Protein AF-A0A2P6S2X1-F1 (afdb_monomer_lite)

Foldseek 3Di:
DPDDPDDDPVRVVVVVVVVVVVCVVCVCVCVVVDDDDDQDDDDDDDDDDDPPDDDPCPVSPDGPVRCCCPVPVVVVVVVVVVVVVVVVVVVVVVCQQCVCVVDLPSLLVDDLVRLLVSLVSNQVVQDDPPDGPDDSVVVSVVSNVVSD

Sequence (148 aa):
MFPRKQLSGSQKRKRKKREEEIIQSQRGSLDKYFVKPIFPVKRHVCRKRHFDEIPNTEREQQSAQESFRTDYFFILVDMALSQLKSRFEQMKTFESIFGFLFDASKLAHLDDDELKSYCLNLENALRKGDGSDIDAKYVTNFAGDAAK

Secondary structure (DSSP, 8-state):
-----PPPHHHHHHHHHHHHHHHHHHTTTTTTT-PPP----PPP------TT----HHHHSS-HHHHHIIIIIHHHHHHHHHHHHHHHHHHHHHHHHHHHHH-HHHHTT--HHHHHHHHHHHHHHHEETTEESS-HHHHHHHHHHHH-

pLDDT: mean 85.12, std 10.24, range [52.72, 96.94]

Structure (mmCIF, N/CA/C/O backbone):
data_AF-A0A2P6S2X1-F1
#
_entry.id   AF-A0A2P6S2X1-F1
#
loop_
_atom_site.group_PDB
_atom_site.id
_atom_site.type_symbol
_atom_site.label_atom_id
_atom_site.label_alt_id
_atom_site.label_comp_id
_atom_site.label_asym_id
_atom_site.label_entity_id
_atom_site.label_seq_id
_atom_site.pdbx_PDB_ins_code
_atom_site.Cartn_x
_atom_site.Cartn_y
_atom_site.Cartn_z
_atom_site.occupancy
_atom_site.B_iso_or_equiv
_atom_site.auth_seq_id
_atom_site.auth_comp_id
_atom_site.auth_asym_id
_atom_site.auth_atom_id
_atom_site.pdbx_PDB_model_num
ATOM 1 N N . MET A 1 1 ? 3.394 4.344 34.391 1.00 54.75 1 MET A N 1
ATOM 2 C CA . MET A 1 1 ? 4.551 4.404 33.462 1.00 54.75 1 MET A CA 1
ATOM 3 C C . MET A 1 1 ? 5.582 3.359 33.870 1.00 54.75 1 MET A C 1
ATOM 5 O O . MET A 1 1 ? 6.227 3.530 34.895 1.00 54.75 1 MET A O 1
ATOM 9 N N . PHE A 1 2 ? 5.740 2.275 33.107 1.00 52.72 2 PHE A N 1
ATOM 10 C CA . PHE A 1 2 ? 6.851 1.343 33.328 1.00 52.72 2 PHE A CA 1
ATOM 11 C C . PHE A 1 2 ? 8.162 1.980 32.833 1.00 52.72 2 PHE A C 1
ATOM 13 O O . PHE A 1 2 ? 8.185 2.523 31.724 1.00 52.72 2 PHE A O 1
ATOM 20 N N . PRO A 1 3 ? 9.258 1.952 33.612 1.00 61.34 3 PRO A N 1
ATOM 21 C CA . PRO A 1 3 ? 10.512 2.555 33.186 1.00 61.34 3 PRO A CA 1
ATOM 22 C C . PRO A 1 3 ? 11.070 1.786 31.984 1.00 61.34 3 PRO A C 1
ATOM 24 O O . PRO A 1 3 ? 11.27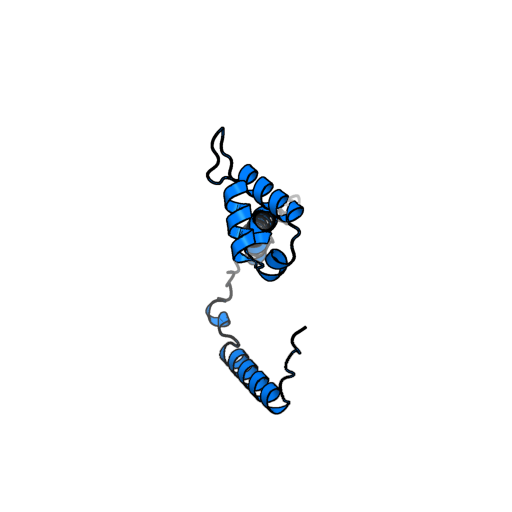9 0.572 32.048 1.00 61.34 3 PRO A O 1
ATOM 27 N N . ARG A 1 4 ? 11.341 2.490 30.874 1.00 66.06 4 ARG A N 1
ATOM 28 C CA . ARG A 1 4 ? 12.079 1.906 29.745 1.00 66.06 4 ARG A CA 1
ATOM 29 C C . ARG A 1 4 ? 13.448 1.468 30.264 1.00 66.06 4 ARG A C 1
ATOM 31 O O . ARG A 1 4 ? 14.278 2.310 30.605 1.00 66.06 4 ARG A O 1
ATOM 38 N N . LYS A 1 5 ? 13.689 0.155 30.328 1.00 72.31 5 LYS A N 1
ATOM 39 C CA . LYS A 1 5 ? 15.000 -0.388 30.703 1.00 72.31 5 LYS A CA 1
ATOM 40 C C . LYS A 1 5 ? 16.031 0.065 29.669 1.00 72.31 5 LYS A C 1
ATOM 42 O O . LYS A 1 5 ? 16.004 -0.361 28.517 1.00 72.31 5 LYS A O 1
ATOM 47 N N . GLN A 1 6 ? 16.933 0.949 30.086 1.00 76.00 6 GLN A N 1
ATOM 48 C CA . GLN A 1 6 ? 18.062 1.379 29.271 1.00 76.00 6 GLN A CA 1
ATOM 49 C C . GLN A 1 6 ? 19.031 0.205 29.117 1.00 76.00 6 GLN A C 1
ATOM 51 O O . GLN A 1 6 ? 19.536 -0.330 30.102 1.00 76.00 6 GLN A O 1
ATOM 56 N N . LEU A 1 7 ? 19.276 -0.210 27.873 1.00 76.81 7 LEU A N 1
ATOM 57 C CA . LEU A 1 7 ? 20.254 -1.254 27.574 1.00 76.81 7 LEU A CA 1
ATOM 58 C C . LEU A 1 7 ? 21.643 -0.809 28.034 1.00 76.81 7 LEU A C 1
ATOM 60 O O . LEU A 1 7 ? 22.067 0.317 27.747 1.00 76.81 7 LEU A O 1
ATOM 64 N N . SER A 1 8 ? 22.372 -1.713 28.690 1.00 85.19 8 SER A N 1
ATOM 65 C CA . SER A 1 8 ? 23.750 -1.439 29.096 1.00 85.19 8 SER A CA 1
ATOM 66 C C . SER A 1 8 ? 24.640 -1.213 27.870 1.00 85.19 8 SER A C 1
ATOM 68 O O . SER A 1 8 ? 24.365 -1.712 26.773 1.00 85.19 8 SER A O 1
ATOM 70 N N . GLY A 1 9 ? 25.751 -0.490 28.042 1.00 89.75 9 GLY A N 1
ATOM 71 C CA . GLY A 1 9 ? 26.697 -0.239 26.949 1.00 89.75 9 GLY A CA 1
ATOM 72 C C . GLY A 1 9 ? 27.196 -1.526 26.275 1.00 89.75 9 GLY A C 1
ATOM 73 O O . GLY A 1 9 ? 27.315 -1.580 25.053 1.00 89.75 9 GLY A O 1
ATOM 74 N N . SER A 1 10 ? 27.402 -2.598 27.048 1.00 89.38 10 SER A N 1
ATOM 75 C CA . SER A 1 10 ? 27.778 -3.922 26.528 1.00 89.38 10 SER A CA 1
ATOM 76 C C . SER A 1 10 ? 26.674 -4.545 25.662 1.00 89.38 10 SER A C 1
ATOM 78 O O . SER A 1 10 ? 26.942 -5.032 24.561 1.00 89.38 10 SER A O 1
ATOM 80 N N . GLN A 1 11 ? 25.415 -4.464 26.105 1.00 88.94 11 GLN A N 1
ATOM 81 C CA . GLN A 1 11 ? 24.268 -4.968 25.341 1.00 88.94 11 GLN A CA 1
ATOM 82 C C . GLN A 1 11 ? 24.086 -4.205 24.022 1.00 88.94 11 GLN A C 1
ATOM 84 O O . GLN A 1 11 ? 23.857 -4.831 22.985 1.00 88.94 11 GLN A O 1
ATOM 89 N N . LYS A 1 12 ? 24.268 -2.876 24.033 1.00 89.69 12 LYS A N 1
ATOM 90 C CA . LYS A 1 12 ? 24.236 -2.042 22.819 1.00 89.69 12 LYS A CA 1
ATOM 91 C C . LYS A 1 12 ? 25.316 -2.458 21.816 1.00 89.69 12 LYS A C 1
ATOM 93 O O . LYS A 1 12 ? 25.013 -2.640 20.641 1.00 89.69 12 LYS A O 1
ATOM 98 N N . ARG A 1 13 ? 26.551 -2.694 22.278 1.00 89.19 13 ARG A N 1
ATOM 99 C CA . ARG A 1 13 ? 27.666 -3.157 21.426 1.00 89.19 13 ARG A CA 1
ATOM 100 C C . ARG A 1 13 ? 27.395 -4.531 20.805 1.00 89.19 13 ARG A C 1
ATOM 102 O O . ARG A 1 13 ? 27.604 -4.701 19.609 1.00 89.19 13 ARG A O 1
ATOM 109 N N . LYS A 1 14 ? 26.876 -5.493 21.581 1.00 91.62 14 LYS A N 1
ATOM 110 C CA . LYS A 1 14 ? 26.506 -6.828 21.065 1.00 91.62 14 LYS A CA 1
ATOM 111 C C . LYS A 1 14 ? 25.373 -6.774 20.038 1.00 91.62 14 LYS A C 1
ATOM 113 O O . LYS A 1 14 ? 25.367 -7.560 19.096 1.00 91.62 14 LYS A O 1
ATOM 118 N N . ARG A 1 15 ? 24.399 -5.880 20.228 1.00 89.88 15 ARG A N 1
ATOM 119 C CA . ARG A 1 15 ? 23.315 -5.668 19.261 1.00 89.88 15 ARG A CA 1
ATOM 120 C C . ARG A 1 15 ? 23.849 -5.071 17.957 1.00 89.88 15 ARG A C 1
ATOM 122 O O . ARG A 1 15 ? 23.604 -5.658 16.913 1.00 89.88 15 ARG A O 1
ATOM 129 N N . LYS A 1 16 ? 24.655 -4.007 18.044 1.00 92.81 16 LYS A N 1
ATOM 130 C CA . LYS A 1 16 ? 25.284 -3.361 16.881 1.00 92.81 16 LYS A CA 1
ATOM 131 C C . LYS A 1 16 ? 26.117 -4.346 16.060 1.00 92.81 16 LYS A C 1
ATOM 133 O O . LYS A 1 16 ? 25.962 -4.403 14.851 1.00 92.81 16 LYS A O 1
ATOM 138 N N . LYS A 1 17 ? 26.925 -5.179 16.726 1.00 95.12 17 LYS A N 1
ATOM 139 C CA . LYS A 1 17 ? 27.742 -6.197 16.053 1.00 95.12 17 LYS A CA 1
ATOM 140 C C . LYS A 1 17 ? 26.894 -7.212 15.272 1.00 95.12 17 LYS A C 1
ATOM 142 O O . LYS A 1 17 ? 27.218 -7.518 14.135 1.00 95.12 17 LYS A O 1
ATOM 147 N N . ARG A 1 18 ? 25.784 -7.689 15.851 1.00 94.06 18 ARG A N 1
ATOM 148 C CA . ARG A 1 18 ? 24.853 -8.599 15.155 1.00 94.06 18 ARG A CA 1
ATOM 149 C C . ARG A 1 18 ? 24.161 -7.933 13.971 1.00 94.06 18 ARG A C 1
ATOM 151 O O . ARG A 1 18 ? 24.030 -8.550 12.924 1.00 94.06 18 ARG A O 1
ATOM 158 N N . GLU A 1 19 ? 23.720 -6.689 14.132 1.00 93.06 19 GLU A N 1
ATOM 159 C CA . GLU A 1 19 ? 23.114 -5.920 13.040 1.00 93.06 19 GLU A CA 1
ATOM 160 C C . GLU A 1 19 ? 24.117 -5.718 11.891 1.00 93.06 19 GLU A C 1
ATOM 162 O O . GLU A 1 19 ? 23.770 -5.942 10.737 1.00 93.06 19 GLU A O 1
ATOM 167 N N . GLU A 1 20 ? 25.377 -5.394 12.198 1.00 95.44 20 GLU A N 1
ATOM 168 C CA . GLU A 1 20 ? 26.457 -5.268 11.210 1.00 95.44 20 GLU A CA 1
ATOM 169 C C . GLU A 1 20 ? 26.771 -6.598 10.507 1.00 95.44 20 GLU A C 1
ATOM 171 O O . GLU A 1 20 ? 26.923 -6.614 9.288 1.00 95.44 20 GLU A O 1
ATOM 176 N N . GLU A 1 21 ? 26.813 -7.716 11.237 1.00 96.25 21 GLU A N 1
ATOM 177 C CA . GLU A 1 21 ? 26.994 -9.057 10.662 1.00 96.25 21 GLU A CA 1
ATOM 178 C C . GLU A 1 21 ? 25.846 -9.422 9.703 1.00 96.25 21 GLU A C 1
ATOM 180 O O . GLU A 1 21 ? 26.097 -9.921 8.605 1.00 96.25 21 GLU A O 1
ATOM 185 N N . ILE A 1 22 ? 24.595 -9.111 10.067 1.00 93.06 22 ILE A N 1
ATOM 186 C CA . ILE A 1 22 ? 23.422 -9.336 9.207 1.00 93.06 22 ILE A CA 1
ATOM 187 C C . ILE A 1 22 ? 23.506 -8.463 7.953 1.00 93.06 22 ILE A C 1
ATOM 189 O O . ILE A 1 22 ? 23.393 -8.986 6.844 1.00 93.06 22 ILE A O 1
ATOM 193 N N . ILE A 1 23 ? 23.758 -7.161 8.106 1.00 91.50 23 ILE A N 1
ATOM 194 C CA . ILE A 1 23 ? 23.896 -6.228 6.979 1.00 91.50 23 ILE A CA 1
ATOM 195 C C . ILE A 1 23 ? 25.013 -6.690 6.040 1.00 91.50 23 ILE A C 1
ATOM 197 O O . ILE A 1 23 ? 24.823 -6.712 4.826 1.00 91.50 23 ILE A O 1
ATOM 201 N N . GLN A 1 24 ? 26.155 -7.112 6.588 1.00 93.44 24 GLN A N 1
ATOM 202 C CA . GLN A 1 24 ? 27.284 -7.598 5.802 1.00 93.44 24 GLN A CA 1
ATOM 203 C C . GLN A 1 24 ? 26.951 -8.909 5.078 1.00 93.44 24 GLN A C 1
ATOM 205 O O . GLN A 1 24 ? 27.312 -9.053 3.913 1.00 93.44 24 GLN A O 1
ATOM 210 N N . SER A 1 25 ? 26.226 -9.832 5.721 1.00 91.81 25 SER A N 1
ATOM 211 C CA . SER A 1 25 ? 25.781 -11.086 5.092 1.00 91.81 25 SER A CA 1
ATOM 212 C C . SER A 1 25 ? 24.773 -10.868 3.957 1.00 91.81 25 SER A C 1
ATOM 214 O O . SER A 1 25 ? 24.743 -11.635 2.998 1.00 91.81 25 SER A O 1
ATOM 216 N N . GLN A 1 26 ? 23.962 -9.809 4.044 1.00 90.12 26 GLN A N 1
ATOM 217 C CA . GLN A 1 26 ? 22.943 -9.469 3.048 1.00 90.12 26 GLN A CA 1
ATOM 218 C C . GLN A 1 26 ? 23.454 -8.513 1.963 1.00 90.12 26 GLN A C 1
ATOM 220 O O . GLN A 1 26 ? 22.764 -8.285 0.963 1.00 90.12 26 GLN A O 1
ATOM 225 N N . ARG A 1 27 ? 24.655 -7.951 2.129 1.00 90.25 27 ARG A N 1
ATOM 226 C CA . ARG A 1 27 ? 25.239 -6.982 1.200 1.00 90.25 27 ARG A CA 1
ATOM 227 C C . ARG A 1 27 ? 25.428 -7.616 -0.180 1.00 90.25 27 ARG A C 1
ATOM 229 O O . ARG A 1 27 ? 26.072 -8.649 -0.307 1.00 90.25 27 ARG A O 1
ATOM 236 N N . GLY A 1 28 ? 24.851 -7.002 -1.213 1.00 85.31 28 GLY A N 1
ATOM 237 C CA . GLY A 1 28 ? 24.924 -7.504 -2.594 1.00 85.31 28 GLY A CA 1
ATOM 238 C C . GLY A 1 28 ? 24.067 -8.747 -2.876 1.00 85.31 28 GLY A C 1
ATOM 239 O O . GLY A 1 28 ? 24.079 -9.263 -3.988 1.00 85.31 28 GLY A O 1
ATOM 240 N N . SER A 1 29 ? 23.267 -9.227 -1.915 1.00 85.94 29 SER A N 1
ATOM 241 C CA . SER A 1 29 ? 22.388 -10.397 -2.111 1.00 85.94 29 SER A CA 1
ATOM 242 C C . SER A 1 29 ? 21.343 -10.208 -3.218 1.00 85.94 29 SER A C 1
ATOM 244 O O . SER A 1 29 ? 20.849 -11.191 -3.777 1.00 85.94 29 SER A O 1
ATOM 246 N N . LEU A 1 30 ? 21.027 -8.954 -3.549 1.00 80.06 30 LEU A N 1
ATOM 247 C CA . LEU A 1 30 ? 20.114 -8.599 -4.627 1.00 80.06 30 LEU A CA 1
ATOM 248 C C . LEU A 1 30 ? 20.786 -8.517 -6.003 1.00 80.06 30 LEU A C 1
ATOM 250 O O . LEU A 1 30 ? 20.081 -8.595 -7.005 1.00 80.06 30 LEU A O 1
ATOM 254 N N . ASP A 1 31 ? 22.117 -8.430 -6.079 1.00 84.31 31 ASP A N 1
ATOM 255 C CA . ASP A 1 31 ? 22.841 -8.246 -7.345 1.00 84.31 31 ASP A CA 1
ATOM 256 C C . ASP A 1 31 ? 22.579 -9.404 -8.321 1.00 84.31 31 ASP A C 1
ATOM 258 O O . ASP A 1 31 ? 22.531 -9.206 -9.531 1.00 84.31 31 ASP A O 1
ATOM 262 N N . LYS A 1 32 ? 22.298 -10.606 -7.796 1.00 81.38 32 LYS A N 1
ATOM 263 C CA . LYS A 1 32 ? 21.915 -11.786 -8.590 1.00 81.38 32 LYS A CA 1
ATOM 264 C C . LYS A 1 32 ? 20.570 -11.653 -9.317 1.00 81.38 32 LYS A C 1
ATOM 266 O O . LYS A 1 32 ? 20.328 -12.390 -10.266 1.00 81.38 32 LYS A O 1
ATOM 271 N N . TYR A 1 33 ? 19.688 -10.765 -8.860 1.00 81.88 33 TYR A N 1
ATOM 272 C CA . TYR A 1 33 ? 18.381 -10.524 -9.478 1.00 81.88 33 TYR A CA 1
ATOM 273 C C . TYR A 1 33 ? 18.403 -9.330 -10.440 1.00 81.88 33 TYR A C 1
ATOM 275 O O . TYR A 1 33 ? 17.507 -9.194 -11.270 1.00 81.88 33 TYR A O 1
ATOM 283 N N . PHE A 1 34 ? 19.431 -8.481 -10.365 1.00 76.75 34 PHE A N 1
ATOM 284 C CA . PHE A 1 34 ? 19.596 -7.332 -11.249 1.00 76.75 34 PHE A CA 1
ATOM 285 C C . PHE A 1 34 ? 20.463 -7.702 -12.455 1.00 76.75 34 PHE A C 1
ATOM 287 O O . PHE A 1 34 ? 21.662 -7.431 -12.511 1.00 76.75 34 PHE A O 1
ATOM 294 N N . VAL A 1 35 ? 19.837 -8.321 -13.458 1.00 80.56 35 VAL A N 1
ATOM 295 C CA . VAL A 1 35 ? 20.476 -8.551 -14.759 1.00 80.56 35 VAL A CA 1
ATOM 296 C C . VAL A 1 35 ? 20.648 -7.209 -15.468 1.00 80.56 35 VAL A C 1
ATOM 298 O O . VAL A 1 35 ? 19.682 -6.469 -15.655 1.00 80.56 35 VAL A O 1
ATOM 301 N N . LYS A 1 36 ? 21.880 -6.887 -15.881 1.00 79.44 36 LYS A N 1
ATOM 302 C CA . LYS A 1 36 ? 22.138 -5.681 -16.677 1.00 79.44 36 LYS A CA 1
ATOM 303 C C . LYS A 1 36 ? 21.421 -5.802 -18.026 1.00 79.44 36 LYS A C 1
ATOM 305 O O . LYS A 1 36 ? 21.698 -6.756 -18.756 1.00 79.44 36 LYS A O 1
ATOM 310 N N . PRO A 1 37 ? 20.539 -4.857 -18.386 1.00 77.31 37 PRO A N 1
ATOM 311 C CA . PRO A 1 37 ? 19.883 -4.894 -19.681 1.00 77.31 37 PRO A CA 1
ATOM 312 C C . PRO A 1 37 ? 20.908 -4.615 -20.785 1.00 77.31 37 PRO A C 1
ATOM 314 O O . PRO A 1 37 ? 21.680 -3.659 -20.707 1.00 77.31 37 PRO A O 1
ATOM 317 N N . ILE A 1 38 ? 20.918 -5.460 -21.816 1.00 83.94 38 ILE A N 1
ATOM 318 C CA . ILE A 1 38 ? 21.722 -5.258 -23.023 1.00 83.94 38 ILE A CA 1
ATOM 319 C C . ILE A 1 38 ? 20.778 -4.736 -24.100 1.00 83.94 38 ILE A C 1
ATOM 321 O O . ILE A 1 38 ? 19.900 -5.461 -24.562 1.00 83.94 38 ILE A O 1
ATOM 325 N N . PHE A 1 39 ? 20.958 -3.479 -24.502 1.00 82.19 39 PHE A N 1
ATOM 326 C CA . PHE A 1 39 ? 20.213 -2.880 -25.605 1.00 82.19 39 PHE A CA 1
ATOM 327 C C . PHE A 1 39 ? 21.039 -3.011 -26.891 1.00 82.19 39 PHE A C 1
ATOM 329 O O . PHE A 1 39 ? 22.049 -2.318 -27.030 1.00 82.19 39 PHE A O 1
ATOM 336 N N . PRO A 1 40 ? 20.674 -3.905 -27.828 1.00 76.56 40 PRO A N 1
ATOM 337 C CA . PRO A 1 40 ? 21.437 -4.078 -29.056 1.00 76.56 40 PRO A CA 1
ATOM 338 C C . PRO A 1 40 ? 21.358 -2.808 -29.911 1.00 76.56 40 PRO A C 1
ATOM 340 O O . PRO A 1 40 ? 20.275 -2.344 -30.270 1.00 76.56 40 PRO A O 1
ATOM 343 N N . VAL A 1 41 ? 22.518 -2.254 -30.260 1.00 74.44 41 VAL A N 1
ATOM 344 C CA . VAL A 1 41 ? 22.614 -1.084 -31.138 1.00 74.44 41 VAL A CA 1
ATOM 345 C C . VAL A 1 41 ? 22.397 -1.540 -32.579 1.00 74.44 41 VAL A C 1
ATOM 347 O O . VAL A 1 41 ? 23.211 -2.276 -33.138 1.00 74.44 41 VAL A O 1
ATOM 350 N N . LYS A 1 42 ? 21.293 -1.115 -33.201 1.00 69.50 42 LYS A N 1
ATOM 351 C CA . LYS A 1 42 ? 21.067 -1.339 -34.635 1.00 69.50 42 LYS A CA 1
ATOM 352 C C . LYS A 1 42 ? 21.934 -0.366 -35.437 1.00 69.50 42 LYS A C 1
ATOM 354 O O . LYS A 1 42 ? 22.010 0.815 -35.112 1.00 69.50 42 LYS A O 1
ATOM 359 N N . ARG A 1 43 ? 22.572 -0.843 -36.510 1.00 68.44 43 ARG A N 1
ATOM 360 C CA . ARG A 1 43 ? 23.285 0.035 -37.449 1.00 68.44 43 ARG A CA 1
ATOM 361 C C . ARG A 1 43 ? 22.268 0.962 -38.118 1.00 68.44 43 ARG A C 1
ATOM 363 O O . ARG A 1 43 ? 21.363 0.478 -38.794 1.00 68.44 43 ARG A O 1
ATOM 370 N N . HIS A 1 44 ? 22.430 2.274 -37.966 1.00 68.88 44 HIS A N 1
ATOM 371 C CA . HIS A 1 44 ? 21.624 3.237 -38.713 1.00 68.88 44 HIS A CA 1
ATOM 372 C C . HIS A 1 44 ? 21.983 3.149 -40.202 1.00 68.88 44 HIS A C 1
ATOM 374 O O . HIS A 1 44 ? 23.127 3.387 -40.599 1.00 68.88 44 HIS A O 1
ATOM 380 N N . VAL A 1 45 ? 21.012 2.768 -41.031 1.00 68.69 45 VAL A N 1
ATOM 381 C CA . VAL A 1 45 ? 21.165 2.747 -42.488 1.00 68.69 45 VAL A CA 1
ATOM 382 C C . VAL A 1 45 ? 20.925 4.162 -43.000 1.00 68.69 45 VAL A C 1
ATOM 384 O O . VAL A 1 45 ? 19.813 4.678 -42.921 1.00 68.69 45 VAL A O 1
ATOM 387 N N . CYS A 1 46 ? 21.971 4.804 -43.516 1.00 67.00 46 CYS A N 1
ATOM 388 C CA . CYS A 1 46 ? 21.832 6.094 -44.179 1.00 67.00 46 CYS A CA 1
ATOM 389 C C . CYS A 1 46 ? 21.437 5.866 -45.644 1.00 67.00 46 CYS A C 1
ATOM 391 O O . CYS A 1 46 ? 22.132 5.155 -46.370 1.00 67.00 46 CYS A O 1
ATOM 393 N N . ARG A 1 47 ? 20.325 6.468 -46.076 1.00 76.75 47 ARG A N 1
ATOM 394 C CA . ARG A 1 47 ? 19.915 6.534 -47.486 1.00 76.75 47 ARG A CA 1
ATOM 395 C C . ARG A 1 47 ? 20.141 7.950 -48.011 1.00 76.75 47 ARG A C 1
ATOM 397 O O . ARG A 1 47 ? 20.032 8.905 -47.243 1.00 76.75 47 ARG A O 1
ATOM 404 N N . LYS A 1 48 ? 20.407 8.096 -49.312 1.00 78.38 48 LYS A N 1
ATOM 405 C CA . LYS A 1 48 ? 20.375 9.419 -49.954 1.00 78.38 48 LYS A CA 1
ATOM 406 C C . LYS A 1 48 ? 18.957 9.992 -49.844 1.00 78.38 48 LYS A C 1
ATOM 408 O O . LYS A 1 48 ? 17.995 9.250 -50.026 1.00 78.38 48 LYS A O 1
ATOM 413 N N . ARG A 1 49 ? 18.856 11.279 -49.516 1.00 74.44 49 ARG A N 1
ATOM 414 C CA . ARG A 1 49 ? 17.600 12.029 -49.378 1.00 74.44 49 ARG A CA 1
ATOM 415 C C . ARG A 1 49 ? 17.566 13.147 -50.417 1.00 74.44 49 ARG A C 1
ATOM 417 O O . ARG A 1 49 ? 18.631 13.648 -50.789 1.00 74.44 49 ARG A O 1
ATOM 424 N N . HIS A 1 50 ? 16.381 13.519 -50.890 1.00 85.31 50 HIS A N 1
ATOM 425 C CA . HIS A 1 50 ? 16.203 14.714 -51.720 1.00 85.31 50 HIS A CA 1
ATOM 426 C C . HIS A 1 50 ? 16.368 16.002 -50.894 1.00 85.31 50 HIS A C 1
ATOM 428 O O . HIS A 1 50 ? 16.259 15.972 -49.672 1.00 85.31 50 HIS A O 1
ATOM 434 N N . PHE A 1 51 ? 16.656 17.125 -51.561 1.00 80.81 51 PHE A N 1
ATOM 435 C CA . PHE A 1 51 ? 16.982 18.406 -50.913 1.00 80.81 51 PHE A CA 1
ATOM 436 C C . PHE A 1 51 ? 15.894 18.890 -49.935 1.00 80.81 51 PHE A C 1
ATOM 438 O O . PHE A 1 51 ? 16.225 19.390 -48.866 1.00 80.81 51 PHE A O 1
ATOM 445 N N . ASP A 1 52 ? 14.621 18.641 -50.253 1.00 87.25 52 ASP A N 1
ATOM 446 C CA . ASP A 1 52 ? 13.471 19.069 -49.444 1.00 87.25 52 ASP A CA 1
ATOM 447 C C . ASP A 1 52 ? 12.942 17.982 -48.479 1.00 87.25 52 ASP A C 1
ATOM 449 O O . ASP A 1 52 ? 11.893 18.155 -47.855 1.00 87.25 52 ASP A O 1
ATOM 453 N N . GLU A 1 53 ? 13.623 16.835 -48.335 1.00 83.19 53 GLU A N 1
ATOM 454 C CA . GLU A 1 53 ? 13.194 15.788 -47.394 1.00 83.19 53 GLU A CA 1
ATOM 455 C C . GLU A 1 53 ? 13.440 16.215 -45.938 1.00 83.19 53 GLU A C 1
ATOM 457 O O . GLU A 1 53 ? 14.562 16.144 -45.429 1.00 83.19 53 GLU A O 1
ATOM 462 N N . ILE A 1 54 ? 12.364 16.574 -45.230 1.00 74.81 54 ILE A N 1
ATOM 463 C CA . ILE A 1 54 ? 12.391 16.804 -43.781 1.00 74.81 54 ILE A CA 1
ATOM 464 C C . ILE A 1 54 ? 12.606 15.456 -43.069 1.00 74.81 54 ILE A C 1
ATOM 466 O O . ILE A 1 54 ? 11.805 14.531 -43.239 1.00 74.81 54 ILE A O 1
ATOM 470 N N . PRO A 1 55 ? 13.669 15.298 -42.261 1.00 68.38 55 PRO A N 1
ATOM 471 C CA . PRO A 1 55 ? 13.868 14.090 -41.475 1.00 68.38 55 PRO A CA 1
ATOM 472 C C . PRO A 1 55 ? 12.748 13.887 -40.446 1.00 68.38 55 PRO A C 1
ATOM 474 O O . PRO A 1 55 ? 12.426 14.800 -39.692 1.00 68.38 55 PRO A O 1
ATOM 477 N N . ASN A 1 56 ? 12.230 12.661 -40.327 1.00 65.62 56 ASN A N 1
ATOM 478 C CA . ASN A 1 56 ? 11.435 12.235 -39.167 1.00 65.62 56 ASN A CA 1
ATOM 479 C C . ASN A 1 56 ? 12.381 11.943 -37.981 1.00 65.62 56 ASN A C 1
ATOM 481 O O . ASN A 1 56 ? 12.570 10.810 -37.545 1.00 65.62 56 ASN A O 1
ATOM 485 N N . THR A 1 57 ? 13.060 12.991 -37.518 1.00 60.38 57 THR A N 1
ATOM 486 C CA . THR A 1 57 ? 14.233 12.940 -36.634 1.00 60.38 57 THR A CA 1
ATOM 487 C C . THR A 1 57 ? 13.930 12.365 -35.252 1.00 60.38 57 THR A C 1
ATOM 489 O O . THR A 1 57 ? 14.773 11.704 -34.662 1.00 60.38 57 THR A O 1
ATOM 492 N N . GLU A 1 58 ? 12.727 12.592 -34.730 1.00 58.62 58 GLU A N 1
ATOM 493 C CA . GLU A 1 58 ? 12.460 12.402 -33.300 1.00 58.62 58 GLU A CA 1
ATOM 494 C C . GLU A 1 58 ? 12.242 10.938 -32.900 1.00 58.62 58 GLU A C 1
ATOM 496 O O . GLU A 1 58 ? 12.779 10.501 -31.886 1.00 58.62 58 GLU A O 1
ATOM 501 N N . ARG A 1 59 ? 11.507 10.147 -33.697 1.00 54.69 59 ARG A N 1
ATOM 502 C CA . ARG A 1 59 ? 11.281 8.714 -33.410 1.00 54.69 59 ARG A CA 1
ATOM 503 C C . ARG A 1 59 ? 12.384 7.797 -33.935 1.00 54.69 59 ARG A C 1
ATOM 505 O O . ARG A 1 59 ? 12.585 6.721 -33.387 1.00 54.69 59 ARG A O 1
ATOM 512 N N . GLU A 1 60 ? 13.108 8.206 -34.974 1.00 59.19 60 GLU A N 1
ATOM 513 C CA . GLU A 1 60 ? 14.167 7.387 -35.582 1.00 59.19 60 GLU A CA 1
ATOM 514 C C . GLU A 1 60 ? 15.525 7.508 -34.864 1.00 59.19 60 GLU A C 1
ATOM 516 O O . GLU A 1 60 ? 16.409 6.683 -35.098 1.00 59.19 60 GLU A O 1
ATOM 521 N N . GLN A 1 61 ? 15.705 8.509 -33.991 1.00 62.09 61 GLN A N 1
ATOM 522 C CA . GLN A 1 61 ? 16.960 8.752 -33.260 1.00 62.09 61 GLN A CA 1
ATOM 523 C C . GLN A 1 61 ? 16.951 8.299 -31.798 1.00 62.09 61 GLN A C 1
ATOM 525 O O . GLN A 1 61 ? 17.997 8.329 -31.146 1.00 62.09 61 GLN A O 1
ATOM 530 N N . GLN A 1 62 ? 15.806 7.878 -31.259 1.00 66.19 62 GLN A N 1
ATOM 531 C CA . GLN A 1 62 ? 15.762 7.381 -29.888 1.00 66.19 62 GLN A CA 1
ATOM 532 C C . GLN A 1 62 ? 16.502 6.045 -29.789 1.00 66.19 62 GLN A C 1
ATOM 534 O O . GLN A 1 62 ? 16.296 5.122 -30.578 1.00 66.19 62 GLN A O 1
ATOM 539 N N . SER A 1 63 ? 17.400 5.946 -28.808 1.00 80.81 63 SER A N 1
ATOM 540 C CA . SER A 1 63 ? 18.066 4.679 -28.514 1.00 80.81 63 SER A CA 1
ATOM 541 C C . SER A 1 63 ? 17.036 3.645 -28.050 1.00 80.81 63 SER A C 1
ATOM 543 O O . SER A 1 63 ? 16.047 3.993 -27.408 1.00 80.81 63 SER A O 1
ATOM 545 N N . ALA A 1 64 ? 17.294 2.357 -28.299 1.00 83.00 64 ALA A N 1
ATOM 546 C CA . ALA A 1 64 ? 16.423 1.278 -27.820 1.00 83.00 64 ALA A CA 1
ATOM 547 C C . ALA A 1 64 ? 16.214 1.314 -26.291 1.00 83.00 64 ALA A C 1
ATOM 549 O O . ALA A 1 64 ? 15.182 0.871 -25.794 1.00 83.00 64 ALA A O 1
ATOM 550 N N . GLN A 1 65 ? 17.182 1.867 -25.555 1.00 84.94 65 GLN A N 1
ATOM 551 C CA . GLN A 1 65 ? 17.074 2.106 -24.122 1.00 84.94 65 GLN A CA 1
ATOM 552 C C . GLN A 1 65 ? 16.031 3.176 -23.789 1.00 84.94 65 GLN A C 1
ATOM 554 O O . GLN A 1 65 ? 15.256 2.982 -22.856 1.00 84.94 65 GLN A O 1
ATOM 559 N N . GLU A 1 66 ? 16.002 4.285 -24.530 1.00 86.44 66 GLU A N 1
ATOM 560 C CA . GLU A 1 66 ? 15.064 5.375 -24.256 1.00 86.44 66 GLU A CA 1
ATOM 561 C C . GLU A 1 66 ? 13.633 4.971 -24.613 1.00 86.44 66 GLU A C 1
ATO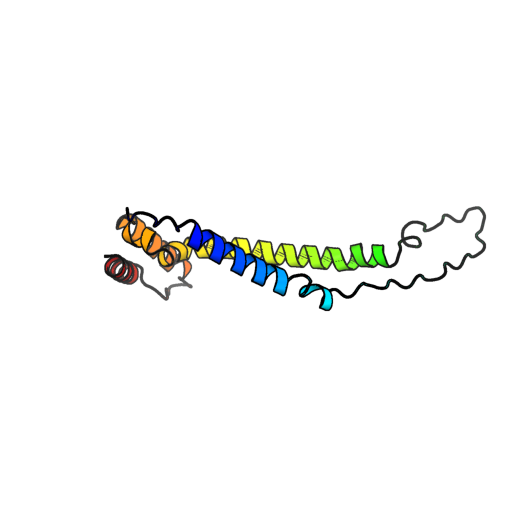M 563 O O . GLU A 1 66 ? 12.739 5.171 -23.799 1.00 86.44 66 GLU A O 1
ATOM 568 N N . SER A 1 67 ? 13.428 4.272 -25.735 1.00 86.19 67 SER A N 1
ATOM 569 C CA . SER A 1 67 ? 12.107 3.721 -26.070 1.00 86.19 67 SER A CA 1
ATOM 570 C C . SER A 1 67 ? 11.638 2.689 -25.040 1.00 86.19 67 SER A C 1
ATOM 572 O O . SER A 1 67 ? 10.498 2.724 -24.596 1.00 86.19 67 SER A O 1
ATOM 574 N N . PHE A 1 68 ? 12.517 1.795 -24.568 1.00 87.88 68 PHE A N 1
ATOM 575 C CA . PHE A 1 68 ? 12.161 0.887 -23.470 1.00 87.88 68 PHE A CA 1
ATOM 576 C C . PHE A 1 68 ? 11.779 1.650 -22.192 1.00 87.88 68 PHE A C 1
ATOM 578 O O . PHE A 1 68 ? 10.831 1.282 -21.492 1.00 87.88 68 PHE A O 1
ATOM 585 N N . ARG A 1 69 ? 12.521 2.716 -21.879 1.00 90.25 69 ARG A N 1
ATOM 586 C CA . ARG A 1 69 ? 12.297 3.532 -20.690 1.00 90.25 69 ARG A CA 1
ATOM 587 C C . ARG A 1 69 ? 10.923 4.206 -20.721 1.00 90.25 69 ARG A C 1
ATOM 589 O O . ARG A 1 69 ? 10.206 4.131 -19.724 1.00 90.25 69 ARG A O 1
ATOM 596 N N . THR A 1 70 ? 10.562 4.835 -21.837 1.00 89.75 70 THR A N 1
ATOM 597 C CA . THR A 1 70 ? 9.302 5.577 -21.976 1.00 89.75 70 THR A CA 1
ATOM 598 C C . THR A 1 70 ? 8.106 4.665 -22.195 1.00 89.75 70 THR A C 1
ATOM 600 O O . THR A 1 70 ? 7.076 4.849 -21.551 1.00 89.75 70 THR A O 1
ATOM 603 N N . ASP A 1 71 ? 8.256 3.651 -23.044 1.00 89.50 71 ASP A N 1
ATOM 604 C CA . ASP A 1 71 ? 7.118 2.882 -23.557 1.00 89.50 71 ASP A CA 1
ATOM 605 C C . ASP A 1 71 ? 6.765 1.695 -22.661 1.00 89.50 71 ASP A C 1
ATOM 607 O O . ASP A 1 71 ? 5.672 1.146 -22.760 1.00 89.50 71 ASP A O 1
ATOM 611 N N . TYR A 1 72 ? 7.682 1.279 -21.784 1.00 90.75 72 TYR A N 1
ATOM 612 C CA . TYR A 1 72 ? 7.473 0.130 -20.904 1.00 90.75 72 TYR A CA 1
ATOM 613 C C . TYR A 1 72 ? 7.786 0.463 -19.454 1.00 90.75 72 TYR A C 1
ATOM 615 O O . TYR A 1 72 ? 6.917 0.332 -18.594 1.00 90.75 72 TYR A O 1
ATOM 623 N N . PHE A 1 73 ? 9.019 0.883 -19.159 1.00 92.56 73 PHE A N 1
ATOM 624 C CA . PHE A 1 73 ? 9.465 1.013 -17.773 1.00 92.56 73 PHE A CA 1
ATOM 625 C C . PHE A 1 73 ? 8.627 2.027 -16.987 1.00 92.56 73 PHE A C 1
ATOM 627 O O . PHE A 1 73 ? 8.124 1.684 -15.918 1.00 92.56 73 PHE A O 1
ATOM 634 N N . PHE A 1 74 ? 8.423 3.239 -17.513 1.00 94.19 74 PHE A N 1
ATOM 635 C CA . PHE A 1 74 ? 7.591 4.235 -16.834 1.00 94.19 74 PHE A CA 1
ATOM 636 C C . PHE A 1 74 ? 6.136 3.791 -16.695 1.00 94.19 74 PHE A C 1
ATOM 638 O O . PHE A 1 74 ? 5.576 3.940 -15.615 1.00 94.19 74 PHE A O 1
ATOM 645 N N . ILE A 1 75 ? 5.568 3.127 -17.705 1.00 95.19 75 ILE A N 1
ATOM 646 C CA . ILE A 1 75 ? 4.206 2.577 -17.619 1.00 95.19 75 ILE A CA 1
ATOM 647 C C . ILE A 1 75 ? 4.088 1.569 -16.466 1.00 95.19 75 ILE A C 1
ATOM 649 O O . ILE A 1 75 ? 3.138 1.622 -15.682 1.00 95.19 75 ILE A O 1
ATOM 653 N N . LEU A 1 76 ? 5.061 0.664 -16.320 1.00 95.81 76 LEU A N 1
ATOM 654 C CA . LEU A 1 76 ? 5.080 -0.312 -15.226 1.00 95.81 76 LEU A CA 1
ATOM 655 C C . LEU A 1 76 ? 5.257 0.355 -13.858 1.00 95.81 76 LEU A C 1
ATOM 657 O O . LEU A 1 76 ? 4.600 -0.043 -12.894 1.00 95.81 76 LEU A O 1
ATOM 661 N N . VAL A 1 77 ? 6.122 1.367 -13.765 1.00 96.38 77 VAL A N 1
ATOM 662 C CA . VAL A 1 77 ? 6.337 2.129 -12.527 1.00 96.38 77 VAL A CA 1
ATOM 663 C C . VAL A 1 77 ? 5.072 2.885 -12.132 1.00 96.38 77 VAL A C 1
ATOM 665 O O . VAL A 1 77 ? 4.642 2.778 -10.985 1.00 96.38 77 VAL A O 1
ATOM 668 N N . ASP A 1 78 ? 4.434 3.585 -13.064 1.00 96.94 78 ASP A N 1
ATOM 669 C CA . ASP A 1 78 ? 3.199 4.328 -12.810 1.00 96.94 78 ASP A CA 1
ATOM 670 C C . ASP A 1 78 ? 2.055 3.396 -12.411 1.00 96.94 78 ASP A C 1
ATOM 672 O O . ASP A 1 78 ? 1.285 3.702 -11.493 1.00 96.94 78 ASP A O 1
ATOM 676 N N . MET A 1 79 ? 1.978 2.216 -13.032 1.00 95.81 79 MET A N 1
ATOM 677 C CA . MET A 1 79 ? 1.034 1.173 -12.645 1.00 95.81 79 MET A CA 1
ATOM 678 C C . MET A 1 79 ? 1.297 0.700 -11.214 1.00 95.81 79 MET A C 1
ATOM 680 O O . MET A 1 79 ? 0.378 0.704 -10.394 1.00 95.81 79 MET A O 1
ATOM 684 N N . ALA A 1 80 ? 2.541 0.352 -10.877 1.00 96.06 80 ALA A N 1
ATOM 685 C CA . ALA A 1 80 ? 2.909 -0.069 -9.527 1.00 96.06 80 ALA A CA 1
ATOM 686 C C . ALA A 1 80 ? 2.615 1.025 -8.487 1.00 96.06 80 ALA A C 1
ATOM 688 O O . ALA A 1 80 ? 2.028 0.744 -7.441 1.00 96.06 80 ALA A O 1
ATOM 689 N N . LEU A 1 81 ? 2.947 2.283 -8.791 1.00 96.31 81 LEU A N 1
ATOM 690 C CA . LEU A 1 81 ? 2.653 3.432 -7.935 1.00 96.31 81 LEU A CA 1
ATOM 691 C C . LEU A 1 81 ? 1.149 3.623 -7.733 1.00 96.31 81 LEU A C 1
ATOM 693 O O . LEU A 1 81 ? 0.713 3.863 -6.608 1.00 96.31 81 LEU A O 1
ATOM 697 N N . SER A 1 82 ? 0.351 3.491 -8.790 1.00 96.44 82 SER A N 1
ATOM 698 C CA . SER A 1 82 ? -1.109 3.620 -8.716 1.00 96.44 82 SER A CA 1
ATOM 699 C C . SER A 1 82 ? -1.728 2.513 -7.862 1.00 96.44 82 SER A C 1
ATOM 701 O O . SER A 1 82 ? -2.578 2.789 -7.014 1.00 96.44 82 SER A O 1
ATOM 703 N N . GLN A 1 83 ? -1.249 1.275 -8.012 1.00 95.62 83 GLN A N 1
ATOM 704 C CA . GLN A 1 83 ? -1.668 0.144 -7.180 1.00 95.62 83 GLN A CA 1
ATOM 705 C C . GLN A 1 83 ? -1.302 0.356 -5.707 1.00 95.62 83 GLN A C 1
ATOM 707 O O . GLN A 1 83 ? -2.132 0.136 -4.826 1.00 95.62 83 GLN A O 1
ATOM 712 N N . LEU A 1 84 ? -0.084 0.827 -5.425 1.00 96.12 84 LEU A N 1
ATOM 713 C CA . LEU A 1 84 ? 0.344 1.134 -4.059 1.00 96.12 84 LEU A CA 1
ATOM 714 C C . LEU A 1 84 ? -0.490 2.258 -3.445 1.00 96.12 84 LEU A C 1
ATOM 716 O O . LEU A 1 84 ? -0.966 2.102 -2.326 1.00 96.12 84 LEU A O 1
ATOM 720 N N . LYS A 1 85 ? -0.728 3.353 -4.176 1.00 96.31 85 LYS A N 1
ATOM 721 C CA . LYS A 1 85 ? -1.594 4.452 -3.720 1.00 96.31 85 LYS A CA 1
ATOM 722 C C . LYS A 1 85 ? -2.999 3.956 -3.387 1.00 96.31 85 LYS A C 1
ATOM 724 O O . LYS A 1 85 ? -3.491 4.234 -2.300 1.00 96.31 85 LYS A O 1
ATOM 729 N N . SER A 1 86 ? -3.608 3.173 -4.279 1.00 95.62 86 SER A N 1
ATOM 730 C CA . SER A 1 86 ? -4.933 2.588 -4.045 1.00 95.62 86 SER A CA 1
ATOM 731 C C . SER A 1 86 ? -4.958 1.730 -2.776 1.00 95.62 86 SER A C 1
ATOM 733 O O . SER A 1 86 ? -5.842 1.898 -1.938 1.00 95.62 86 SER A O 1
ATOM 735 N N . ARG A 1 87 ? -3.944 0.879 -2.579 1.00 96.00 87 ARG A N 1
ATOM 736 C CA . ARG A 1 87 ? -3.816 0.056 -1.369 1.00 96.00 87 ARG A CA 1
ATOM 737 C C . ARG A 1 87 ? -3.594 0.885 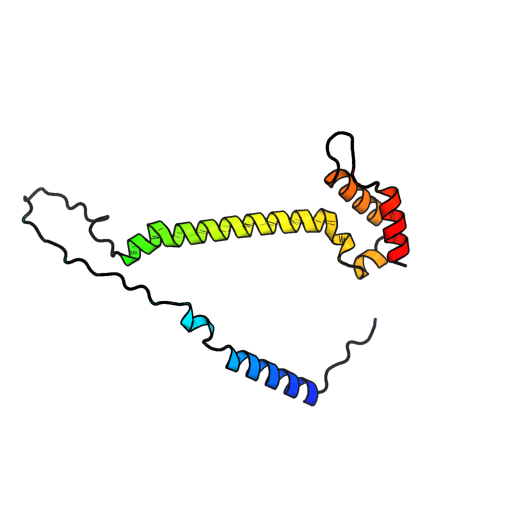-0.105 1.00 96.00 87 ARG A C 1
ATOM 739 O O . ARG A 1 87 ? -4.129 0.523 0.936 1.00 96.00 87 ARG A O 1
ATOM 746 N N . PHE A 1 88 ? -2.838 1.981 -0.169 1.00 95.94 88 PHE A N 1
ATOM 747 C CA . PHE A 1 88 ? -2.657 2.875 0.978 1.00 95.94 88 PHE A CA 1
ATOM 748 C C . PHE A 1 88 ? -3.961 3.556 1.387 1.00 95.94 88 PHE A C 1
ATOM 750 O O . PHE A 1 88 ? -4.250 3.629 2.578 1.00 95.94 88 PHE A O 1
ATOM 757 N N . GLU A 1 89 ? -4.767 4.015 0.430 1.00 95.50 89 GLU A N 1
ATOM 758 C CA . GLU A 1 89 ? -6.076 4.597 0.746 1.00 95.50 89 GLU A CA 1
ATOM 759 C C . GLU A 1 89 ? -7.030 3.547 1.330 1.00 95.50 89 GLU A C 1
ATOM 761 O O . GLU A 1 89 ? -7.649 3.789 2.365 1.00 95.50 89 GLU A O 1
ATOM 766 N N . GLN A 1 90 ? -7.061 2.337 0.758 1.00 94.94 90 GLN A N 1
ATOM 767 C CA . GLN A 1 90 ? -7.811 1.215 1.337 1.00 94.94 90 GLN A CA 1
ATOM 768 C C . GLN A 1 90 ? -7.352 0.900 2.768 1.00 94.94 90 GLN A C 1
ATOM 770 O O . GLN A 1 90 ? -8.184 0.718 3.655 1.00 94.94 90 GLN A O 1
ATOM 775 N N . MET A 1 91 ? -6.041 0.904 3.024 1.00 95.25 91 MET A N 1
ATOM 776 C CA . MET A 1 91 ? -5.485 0.669 4.359 1.00 95.25 91 MET A CA 1
ATOM 777 C C . MET A 1 91 ? -5.945 1.728 5.366 1.00 95.25 91 MET A C 1
ATOM 779 O O . MET A 1 91 ? -6.328 1.371 6.474 1.00 95.25 91 MET A O 1
ATOM 783 N N . LYS A 1 92 ? -5.974 3.011 4.987 1.00 94.44 92 LYS A N 1
ATOM 784 C CA . LYS A 1 92 ? -6.489 4.079 5.860 1.00 94.44 92 LYS A CA 1
ATOM 785 C C . LYS A 1 92 ? -7.970 3.892 6.168 1.00 94.44 92 LYS A C 1
ATOM 787 O O . LYS A 1 92 ? -8.379 4.035 7.316 1.00 94.44 92 LYS A O 1
ATOM 792 N N . THR A 1 93 ? -8.779 3.549 5.162 1.00 93.69 93 THR A N 1
ATOM 793 C CA . THR A 1 93 ? -10.208 3.277 5.392 1.00 93.69 93 THR A CA 1
ATOM 794 C C . THR A 1 93 ? -10.401 2.076 6.314 1.00 93.69 93 THR A C 1
ATOM 796 O O . THR A 1 93 ? -11.198 2.136 7.247 1.00 93.69 93 THR A O 1
ATOM 799 N N . PHE A 1 94 ? -9.598 1.027 6.133 1.00 93.56 94 PHE A N 1
ATOM 800 C CA . PHE A 1 94 ? -9.588 -0.135 7.009 1.00 93.56 94 PHE A CA 1
ATOM 801 C C . PHE A 1 94 ? -9.193 0.237 8.444 1.00 93.56 94 PHE A C 1
ATOM 803 O O . PHE A 1 94 ? -9.890 -0.140 9.382 1.00 93.56 94 PHE A O 1
ATOM 810 N N . GLU A 1 95 ? -8.137 1.030 8.629 1.00 93.06 95 GLU A N 1
ATOM 811 C CA . GLU A 1 95 ? -7.715 1.530 9.940 1.00 93.06 95 GLU A CA 1
ATOM 812 C C . GLU A 1 95 ? -8.800 2.399 10.595 1.00 93.06 95 GLU A C 1
ATOM 814 O O . GLU A 1 95 ? -9.032 2.283 11.791 1.00 93.06 95 GLU A O 1
ATOM 819 N N . SER A 1 96 ? -9.539 3.208 9.835 1.00 92.81 96 SER A N 1
ATOM 820 C CA . SER A 1 96 ? -10.631 4.013 10.404 1.00 92.81 96 SER A CA 1
ATOM 821 C C . SER A 1 96 ? -11.817 3.184 10.917 1.00 92.81 96 SER A C 1
ATOM 823 O O . SER A 1 96 ? -12.531 3.625 11.815 1.00 92.81 96 SER A O 1
ATOM 825 N N . ILE A 1 97 ? -12.018 1.981 10.367 1.00 92.88 97 ILE A N 1
ATOM 826 C CA . ILE A 1 97 ? -13.122 1.082 10.733 1.00 92.88 97 ILE A CA 1
ATOM 827 C C . ILE A 1 97 ? -12.685 0.094 11.823 1.00 92.88 97 ILE A C 1
ATOM 829 O O . ILE A 1 97 ? -13.373 -0.071 12.825 1.00 92.88 97 ILE A O 1
ATOM 833 N N . PHE A 1 98 ? -11.534 -0.557 11.643 1.00 91.38 98 PHE A N 1
ATOM 834 C CA . PHE A 1 98 ? -11.055 -1.646 12.502 1.00 91.38 98 PHE A CA 1
ATOM 835 C C . PHE A 1 98 ? -9.913 -1.234 13.439 1.00 91.38 98 PHE A C 1
ATOM 837 O O . PHE A 1 98 ? -9.528 -2.009 14.309 1.00 91.38 98 PHE A O 1
ATOM 844 N N . GLY A 1 99 ? -9.345 -0.036 13.282 1.00 91.94 99 GLY A N 1
ATOM 845 C CA . GLY A 1 99 ? -8.127 0.400 13.974 1.00 91.94 99 GLY A CA 1
ATOM 846 C C . GLY A 1 99 ? -8.210 0.328 15.494 1.00 91.94 99 GLY A C 1
ATOM 847 O O . GLY A 1 99 ? -7.225 -0.031 16.138 1.00 91.94 99 GLY A O 1
ATOM 848 N N . PHE A 1 100 ? -9.387 0.599 16.066 1.00 89.81 100 PHE A N 1
ATOM 849 C CA . PHE A 1 100 ? -9.609 0.529 17.513 1.00 89.81 100 PHE A CA 1
ATOM 850 C C . PHE A 1 100 ? -9.420 -0.890 18.083 1.00 89.81 100 PHE A C 1
ATOM 852 O O . PHE A 1 100 ? -9.026 -1.031 19.236 1.00 89.81 100 PHE A O 1
ATOM 859 N N . LEU A 1 101 ? -9.624 -1.938 17.272 1.00 89.56 101 LEU A N 1
ATOM 860 C CA . LEU A 1 101 ? -9.451 -3.338 17.681 1.00 89.56 101 LEU A CA 1
ATOM 861 C C . LEU A 1 101 ? -7.979 -3.767 17.749 1.00 89.56 101 LEU A C 1
ATOM 8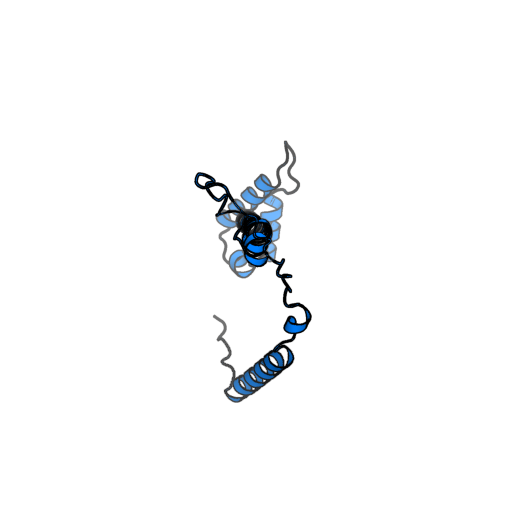63 O O . LEU A 1 101 ? -7.646 -4.714 18.457 1.00 89.56 101 LEU A O 1
ATOM 867 N N . PHE A 1 102 ? -7.091 -3.106 17.002 1.00 88.62 102 PHE A N 1
ATOM 868 C CA . PHE A 1 102 ? -5.685 -3.515 16.894 1.00 88.62 102 PHE A CA 1
ATOM 869 C C . PHE A 1 102 ? -4.785 -2.928 17.982 1.00 88.62 102 PHE A C 1
ATOM 871 O O . PHE A 1 102 ? -3.651 -3.379 18.150 1.00 88.62 102 PHE A O 1
ATOM 878 N N . ASP A 1 103 ? -5.265 -1.931 18.721 1.00 86.00 103 ASP A N 1
ATOM 879 C CA . ASP A 1 103 ? -4.490 -1.246 19.746 1.00 86.00 103 ASP A CA 1
ATOM 880 C C . ASP A 1 103 ? -5.149 -1.421 21.113 1.00 86.00 103 ASP A C 1
ATOM 882 O O . ASP A 1 103 ? -5.960 -0.606 21.548 1.00 86.00 103 ASP A O 1
ATOM 886 N N . ALA A 1 104 ? -4.762 -2.490 21.812 1.00 84.69 104 ALA A N 1
ATOM 887 C CA . ALA A 1 104 ? -5.270 -2.798 23.147 1.00 84.69 104 ALA A CA 1
ATOM 888 C C . ALA A 1 104 ? -5.030 -1.659 24.156 1.00 84.69 104 ALA A C 1
ATOM 890 O O . ALA A 1 104 ? -5.805 -1.493 25.091 1.00 84.69 104 ALA A O 1
ATOM 891 N N . SER A 1 105 ? -3.976 -0.853 23.962 1.00 85.06 105 SER A N 1
ATOM 892 C CA . SER A 1 105 ? -3.699 0.285 24.848 1.00 85.06 105 SER A CA 1
ATOM 893 C C . SER A 1 105 ? -4.690 1.419 24.611 1.00 85.06 105 SER A C 1
ATOM 895 O O . SER A 1 105 ? -5.157 2.021 25.571 1.00 85.06 105 SER A O 1
ATOM 897 N N . LYS A 1 106 ? -5.034 1.700 23.346 1.00 83.81 106 LYS A N 1
ATOM 898 C CA . LYS A 1 106 ? -6.122 2.635 23.029 1.00 83.81 106 LYS A CA 1
ATOM 899 C C . LYS A 1 106 ? -7.453 2.096 23.530 1.00 83.81 106 LYS A C 1
ATOM 901 O O . LYS A 1 106 ? -8.178 2.840 24.168 1.00 83.81 106 LYS A O 1
ATOM 906 N N . LEU A 1 107 ? -7.728 0.810 23.315 1.00 86.06 107 LEU A N 1
ATOM 907 C CA . LEU A 1 107 ? -8.985 0.185 23.720 1.00 86.06 107 LEU A CA 1
ATOM 908 C C . LEU A 1 107 ? -9.237 0.286 25.233 1.00 86.06 107 LEU A C 1
ATOM 910 O O . LEU A 1 107 ? -10.343 0.616 25.636 1.00 86.06 107 LEU A O 1
ATOM 914 N N .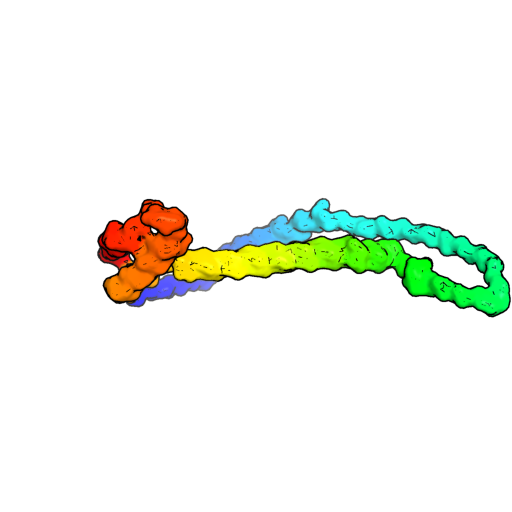 ALA A 1 108 ? -8.205 0.090 26.060 1.00 86.25 108 ALA A N 1
ATOM 915 C CA . ALA A 1 108 ? -8.288 0.214 27.521 1.00 86.25 108 ALA A CA 1
ATOM 916 C C . ALA A 1 108 ? -8.461 1.657 28.037 1.00 86.25 108 ALA A C 1
ATOM 918 O O . ALA A 1 108 ? -8.770 1.859 29.211 1.00 86.25 108 ALA A O 1
ATOM 919 N N . HIS A 1 109 ? -8.218 2.660 27.192 1.00 86.38 109 HIS A N 1
ATOM 920 C CA . HIS A 1 109 ? -8.313 4.080 27.537 1.00 86.38 109 HIS A CA 1
ATOM 921 C C . HIS A 1 109 ? -9.445 4.809 26.805 1.00 86.38 109 HIS A C 1
ATOM 923 O O . HIS A 1 109 ? -9.568 6.019 26.975 1.00 86.38 109 HIS A O 1
ATOM 929 N N . LEU A 1 110 ? -10.231 4.105 25.988 1.00 87.75 110 LEU A N 1
ATOM 930 C CA . LEU A 1 110 ? -11.393 4.671 25.312 1.00 87.75 110 LEU A CA 1
ATOM 931 C C . LEU A 1 110 ? -12.542 4.845 26.301 1.00 87.75 110 LEU A C 1
ATOM 933 O O . LEU A 1 110 ? -12.822 3.953 27.104 1.00 87.75 110 LEU A O 1
ATOM 937 N N . ASP A 1 111 ? -13.235 5.972 26.188 1.00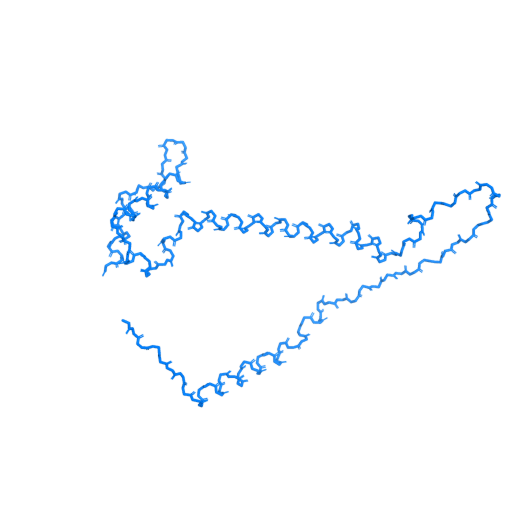 90.56 111 ASP A N 1
ATOM 938 C CA . ASP A 1 111 ? -14.479 6.190 26.916 1.00 90.56 111 ASP A CA 1
ATOM 939 C C . ASP A 1 111 ? -15.591 5.294 26.340 1.00 90.56 111 ASP A C 1
ATOM 941 O O . ASP A 1 111 ? -15.618 5.000 25.141 1.00 90.56 111 ASP A O 1
ATOM 945 N N . ASP A 1 112 ? -16.547 4.879 27.177 1.00 88.50 112 ASP A N 1
ATOM 946 C CA . ASP A 1 112 ? -17.636 3.974 26.767 1.00 88.50 112 ASP A CA 1
ATOM 947 C C . ASP A 1 112 ? -18.464 4.547 25.595 1.00 88.50 112 ASP A C 1
ATOM 949 O O . ASP A 1 112 ? -18.890 3.810 24.699 1.00 88.50 112 ASP A O 1
ATOM 953 N N . ASP A 1 113 ? -18.655 5.872 25.559 1.00 90.31 113 ASP A N 1
ATOM 954 C CA . ASP A 1 113 ? -19.350 6.572 24.472 1.00 90.31 113 ASP A CA 1
ATOM 955 C C . ASP A 1 113 ? -18.554 6.533 23.157 1.00 90.31 113 ASP A C 1
ATOM 957 O O . ASP A 1 113 ? -19.123 6.310 22.080 1.00 90.31 113 ASP A O 1
ATOM 961 N N . GLU A 1 114 ? -17.230 6.691 23.233 1.00 90.62 114 GLU A N 1
ATOM 962 C CA . GLU A 1 114 ? -16.344 6.599 22.072 1.00 90.62 114 GLU A CA 1
ATOM 963 C C . GLU A 1 114 ? -16.293 5.163 21.545 1.00 90.62 114 GLU A C 1
ATOM 965 O O . GLU A 1 114 ? -16.481 4.946 20.344 1.00 90.62 114 GLU A O 1
ATOM 970 N N . LEU A 1 115 ? -16.131 4.173 22.430 1.00 90.88 115 LEU A N 1
ATOM 971 C CA . LEU A 1 115 ? -16.149 2.752 22.076 1.00 90.88 115 LEU A CA 1
ATOM 972 C C . LEU A 1 115 ? -17.447 2.382 21.350 1.00 90.88 115 LEU A C 1
ATOM 974 O O . LEU A 1 115 ? -17.422 1.745 20.294 1.00 90.88 115 LEU A O 1
ATOM 978 N N . LYS A 1 116 ? -18.586 2.852 21.863 1.00 91.88 116 LYS A N 1
ATOM 979 C CA . LYS A 1 116 ? -19.888 2.646 21.228 1.00 91.88 116 LYS A CA 1
ATOM 980 C C . LYS A 1 116 ? -19.967 3.284 19.845 1.00 91.88 116 LYS A C 1
ATOM 982 O O . LYS A 1 116 ? -20.512 2.665 18.929 1.00 91.88 116 LYS A O 1
ATOM 987 N N . SER A 1 117 ? -19.408 4.480 19.666 1.00 93.38 117 SER A N 1
ATOM 988 C CA . SER A 1 117 ? -19.361 5.140 18.357 1.00 93.38 117 SER A CA 1
ATOM 989 C C . SER A 1 117 ? -18.541 4.341 17.331 1.00 93.38 117 SER A C 1
ATOM 991 O O . SER A 1 117 ? -18.992 4.162 16.196 1.00 93.38 117 SER A O 1
ATOM 993 N N . TYR A 1 118 ? -17.402 3.767 17.739 1.00 92.62 118 TYR A N 1
ATOM 994 C CA . TYR A 1 118 ? -16.576 2.916 16.878 1.00 92.62 118 TYR A CA 1
ATOM 995 C C . TYR A 1 118 ? -17.274 1.600 16.522 1.00 92.62 118 TYR A C 1
ATOM 997 O O . TYR A 1 118 ? -17.271 1.205 15.355 1.00 92.62 118 TYR A O 1
ATOM 1005 N N . CYS A 1 119 ? -17.936 0.949 17.483 1.00 92.06 119 CYS A N 1
ATOM 1006 C CA . CYS A 1 119 ? -18.710 -0.267 17.224 1.00 92.06 119 CYS A CA 1
ATOM 1007 C C . CYS A 1 119 ? -19.893 -0.017 16.275 1.00 92.06 119 CYS A C 1
ATOM 1009 O O . CYS A 1 119 ? -20.143 -0.835 15.393 1.00 92.06 119 CYS A O 1
ATOM 1011 N N . LEU A 1 120 ? -20.582 1.124 16.397 1.00 92.56 120 LEU A N 1
ATOM 1012 C CA . LEU A 1 120 ? -21.643 1.513 15.459 1.00 92.56 120 LEU A CA 1
ATOM 1013 C C . LEU A 1 120 ? -21.095 1.808 14.060 1.00 92.56 120 LEU A C 1
ATOM 1015 O O . LEU A 1 120 ? -21.722 1.450 13.063 1.00 92.56 120 LEU A O 1
ATOM 1019 N N . ASN A 1 121 ? -19.935 2.459 13.959 1.00 93.56 121 ASN A N 1
ATOM 1020 C CA . ASN A 1 121 ? -19.276 2.676 12.671 1.00 93.56 121 ASN A CA 1
ATOM 1021 C C . ASN A 1 121 ? -18.917 1.338 12.004 1.00 93.56 121 ASN A C 1
ATOM 1023 O O . ASN A 1 121 ? -19.187 1.141 10.821 1.00 93.56 121 ASN A O 1
ATOM 1027 N N . LEU A 1 122 ? -18.384 0.394 12.784 1.00 93.19 122 LEU A N 1
ATOM 1028 C CA . LEU A 1 122 ? -18.061 -0.956 12.329 1.00 93.19 122 LEU A CA 1
ATOM 1029 C C . LEU A 1 122 ? -19.301 -1.721 11.840 1.00 93.19 122 LEU A C 1
ATOM 1031 O O . LEU A 1 122 ? -19.270 -2.283 10.748 1.00 93.19 122 LEU A O 1
ATOM 1035 N N . GLU A 1 123 ? -20.393 -1.712 12.607 1.00 93.19 123 GLU A N 1
ATOM 1036 C CA . GLU A 1 123 ? -21.661 -2.335 12.205 1.00 93.19 123 GLU A CA 1
ATOM 1037 C C . GLU A 1 123 ? -22.170 -1.752 10.882 1.00 93.19 123 GLU A C 1
ATOM 1039 O O . GLU A 1 123 ? -22.503 -2.492 9.959 1.00 93.19 123 GLU A O 1
ATOM 1044 N N . ASN A 1 124 ? -22.174 -0.423 10.750 1.00 92.50 124 ASN A N 1
ATOM 1045 C CA . ASN A 1 124 ? -22.617 0.233 9.522 1.00 92.50 124 ASN A CA 1
ATOM 1046 C C . ASN A 1 124 ? -21.714 -0.092 8.323 1.00 92.50 124 ASN A C 1
ATOM 1048 O O . ASN A 1 124 ? -22.225 -0.271 7.219 1.00 92.50 124 ASN A O 1
ATOM 1052 N N . ALA A 1 125 ? -20.397 -0.186 8.525 1.00 92.25 125 ALA A N 1
ATOM 1053 C CA . ALA A 1 125 ? -19.445 -0.544 7.474 1.00 92.25 125 ALA A CA 1
ATOM 1054 C C . ALA A 1 125 ? -19.611 -1.994 6.984 1.00 92.25 125 ALA A C 1
ATOM 1056 O O . ALA A 1 125 ? -19.298 -2.292 5.831 1.00 92.25 125 ALA A O 1
ATOM 1057 N N . LEU A 1 126 ? -20.108 -2.882 7.849 1.00 91.12 126 LEU A N 1
ATOM 1058 C CA . LEU A 1 126 ? -20.375 -4.290 7.545 1.00 91.12 126 LEU A CA 1
ATOM 1059 C C . LEU A 1 126 ? -21.835 -4.565 7.169 1.00 91.12 126 LEU A C 1
ATOM 1061 O O . LEU A 1 126 ? -22.186 -5.700 6.844 1.00 91.12 126 LEU A O 1
ATOM 1065 N N . ARG A 1 127 ? -22.695 -3.544 7.178 1.00 93.50 127 ARG A N 1
ATOM 1066 C CA . ARG A 1 127 ? -24.093 -3.691 6.784 1.00 93.50 127 ARG A CA 1
ATOM 1067 C C . ARG A 1 127 ? -24.203 -3.855 5.272 1.00 93.50 127 ARG A C 1
ATOM 1069 O O . ARG A 1 127 ? -23.740 -3.012 4.501 1.00 93.50 127 ARG A O 1
ATOM 1076 N N . LYS A 1 128 ? -24.900 -4.902 4.833 1.00 90.88 128 LYS A N 1
ATOM 1077 C CA . LYS A 1 128 ? -25.243 -5.116 3.424 1.00 90.88 128 LYS A CA 1
ATOM 1078 C C . LYS A 1 128 ? -26.750 -5.316 3.283 1.00 90.88 128 LYS A C 1
ATOM 1080 O O . LYS A 1 128 ? -27.287 -6.364 3.624 1.00 90.88 128 LYS A O 1
ATOM 1085 N N . GLY A 1 129 ? -27.425 -4.311 2.723 1.00 86.88 129 GLY A N 1
ATOM 1086 C CA . GLY A 1 129 ? -28.889 -4.277 2.682 1.00 86.88 129 GLY A CA 1
ATOM 1087 C C . GLY A 1 129 ? -29.460 -4.101 4.089 1.00 86.88 129 GLY A C 1
ATOM 1088 O O . GLY A 1 129 ? -29.008 -3.219 4.818 1.00 86.88 129 GLY A O 1
ATOM 1089 N N . ASP A 1 130 ? -30.407 -4.962 4.461 1.00 84.81 130 ASP A N 1
ATOM 1090 C CA . ASP A 1 130 ? -31.076 -4.930 5.771 1.00 84.81 130 ASP A CA 1
ATOM 1091 C C . ASP A 1 130 ? -30.385 -5.806 6.832 1.00 84.81 130 ASP A C 1
ATOM 1093 O O . ASP A 1 130 ? -30.797 -5.821 7.990 1.00 84.81 130 ASP A O 1
ATOM 1097 N N . GLY A 1 131 ? -29.345 -6.552 6.446 1.00 84.31 131 GLY A N 1
ATOM 1098 C CA . GLY A 1 131 ? -28.581 -7.423 7.336 1.00 84.31 131 GLY A CA 1
ATOM 1099 C C . GLY A 1 131 ? -27.222 -6.833 7.706 1.00 84.31 131 GLY A C 1
ATOM 1100 O O . GLY A 1 131 ? -26.522 -6.277 6.855 1.00 84.31 131 GLY A O 1
ATOM 1101 N N . SER A 1 132 ? -26.839 -7.017 8.966 1.00 85.44 132 SER A N 1
ATOM 1102 C CA . SER A 1 132 ? -25.489 -6.768 9.471 1.00 85.44 132 SER A CA 1
ATOM 1103 C C . SER A 1 132 ? -24.919 -8.079 10.005 1.00 85.44 132 SER A C 1
ATOM 1105 O O . SER A 1 132 ? -25.607 -8.796 10.730 1.00 85.44 132 SER A O 1
ATOM 1107 N N . ASP A 1 133 ? -23.661 -8.381 9.683 1.00 86.06 133 ASP A N 1
ATOM 1108 C CA . ASP A 1 133 ? -22.979 -9.580 10.200 1.00 86.06 133 ASP A CA 1
ATOM 1109 C C . ASP A 1 133 ? -22.675 -9.478 11.706 1.00 86.06 133 ASP A C 1
ATOM 1111 O O . ASP A 1 133 ? -22.380 -10.475 12.365 1.00 86.06 133 ASP A O 1
ATOM 1115 N N . ILE A 1 134 ? -22.712 -8.260 12.250 1.00 88.75 134 ILE A N 1
ATOM 1116 C CA . ILE A 1 134 ? -22.299 -7.935 13.611 1.00 88.75 134 ILE A CA 1
ATOM 1117 C C . ILE A 1 134 ? -23.286 -6.925 14.208 1.00 88.75 134 ILE A C 1
ATOM 1119 O O . ILE A 1 134 ? -23.681 -5.987 13.524 1.00 88.75 134 ILE A O 1
ATOM 1123 N N . ASP A 1 135 ? -23.646 -7.094 15.483 1.00 88.50 135 ASP A N 1
ATOM 1124 C CA . ASP A 1 135 ? -24.424 -6.120 16.265 1.00 88.50 135 ASP A CA 1
ATOM 1125 C C . ASP A 1 135 ? -23.487 -5.352 17.207 1.00 88.50 135 ASP A C 1
ATOM 1127 O O . ASP A 1 135 ? -22.786 -5.951 18.037 1.00 88.50 135 ASP A O 1
ATOM 1131 N N . ALA A 1 136 ? -23.487 -4.019 17.091 1.00 88.75 136 ALA A N 1
ATOM 1132 C CA . ALA A 1 136 ? -22.625 -3.145 17.875 1.00 88.75 136 ALA A CA 1
ATOM 1133 C C . ALA A 1 136 ? -22.749 -3.374 19.386 1.00 88.75 136 ALA A C 1
ATOM 1135 O O . ALA A 1 136 ? -21.735 -3.299 20.074 1.00 88.75 136 ALA A O 1
ATOM 1136 N N . LYS A 1 137 ? -23.936 -3.701 19.917 1.00 88.94 137 LYS A N 1
ATOM 1137 C CA . LYS A 1 137 ? -24.130 -3.907 21.366 1.00 88.94 137 LYS A CA 1
ATOM 1138 C C . LYS A 1 137 ? -23.342 -5.096 21.902 1.00 88.94 137 LYS A C 1
ATOM 1140 O O . LYS A 1 137 ? -22.807 -5.042 23.008 1.00 88.94 137 LYS A O 1
ATOM 1145 N N . TYR A 1 138 ? -23.275 -6.181 21.135 1.00 88.25 138 TYR A N 1
ATOM 1146 C CA . TYR A 1 138 ? -22.496 -7.350 21.536 1.00 88.25 138 TYR A CA 1
ATOM 1147 C C . TYR A 1 138 ? -20.999 -7.053 21.460 1.00 88.25 138 TYR A C 1
ATOM 1149 O O . TYR A 1 138 ? -20.253 -7.449 22.355 1.00 88.25 138 TYR A O 1
ATOM 1157 N N . VAL A 1 139 ? -20.568 -6.305 20.439 1.00 86.38 139 VAL A N 1
ATOM 1158 C CA . VAL A 1 139 ? -19.160 -5.916 20.283 1.00 86.38 139 VAL A CA 1
ATOM 1159 C C . VAL A 1 139 ? -18.714 -4.967 21.385 1.00 86.38 139 VAL A C 1
ATOM 1161 O O . VAL A 1 139 ? -17.630 -5.169 21.919 1.00 86.38 139 VAL A O 1
ATOM 1164 N N . THR A 1 140 ? -19.523 -3.973 21.766 1.00 87.31 140 THR A N 1
ATOM 1165 C CA . THR A 1 140 ? -19.163 -3.044 22.850 1.00 87.31 140 THR A CA 1
ATOM 1166 C C . THR A 1 140 ? -18.960 -3.776 24.166 1.00 87.31 140 THR A C 1
ATOM 1168 O O . THR A 1 140 ? -17.992 -3.503 24.867 1.00 87.31 140 THR A O 1
ATOM 1171 N N . ASN A 1 141 ? -19.833 -4.738 24.480 1.00 85.44 141 ASN A N 1
ATOM 1172 C CA . ASN A 1 141 ? -19.725 -5.516 25.713 1.00 85.44 141 ASN A CA 1
ATOM 1173 C C . ASN A 1 141 ? -18.475 -6.400 25.684 1.00 85.44 141 ASN A C 1
ATOM 1175 O O . ASN A 1 141 ? -17.673 -6.370 26.609 1.00 85.44 141 ASN A O 1
ATOM 1179 N N . PHE A 1 142 ? -18.261 -7.122 24.582 1.00 85.06 142 PHE A N 1
ATOM 1180 C CA . PHE A 1 142 ? -17.100 -7.993 24.425 1.00 85.06 142 PHE A CA 1
ATOM 1181 C C . PHE A 1 142 ? -15.772 -7.221 24.448 1.00 85.06 142 PHE A C 1
ATOM 1183 O O . PHE A 1 142 ? -14.828 -7.626 25.121 1.00 85.06 142 PHE A O 1
ATOM 1190 N N . ALA A 1 143 ? -15.693 -6.102 23.724 1.00 82.25 143 ALA A N 1
ATOM 1191 C CA . ALA A 1 143 ? -14.500 -5.264 23.675 1.00 82.25 143 ALA A CA 1
ATOM 1192 C C . ALA A 1 143 ? -14.241 -4.563 25.015 1.00 82.25 143 ALA A C 1
ATOM 1194 O O . ALA A 1 143 ? -13.091 -4.479 25.435 1.00 82.25 143 ALA A O 1
ATOM 1195 N N . GLY A 1 144 ? -15.296 -4.112 25.702 1.00 78.50 144 GLY A N 1
ATOM 1196 C CA . GLY A 1 144 ? -15.199 -3.515 27.033 1.00 78.50 144 GLY A CA 1
ATOM 1197 C C . GLY A 1 144 ? -14.735 -4.508 28.100 1.00 78.50 144 GLY A C 1
ATOM 1198 O O . GLY A 1 144 ? -13.915 -4.151 28.944 1.00 78.50 144 GLY A O 1
ATOM 1199 N N . ASP A 1 145 ? -15.199 -5.759 28.036 1.00 79.00 145 ASP A N 1
ATOM 1200 C CA . ASP A 1 145 ? -14.756 -6.833 28.933 1.00 79.00 145 ASP A CA 1
ATOM 1201 C C . ASP A 1 145 ? -13.310 -7.260 28.647 1.00 79.00 145 ASP A C 1
ATOM 1203 O O . ASP A 1 145 ? -12.561 -7.554 29.571 1.00 79.00 145 ASP A O 1
ATOM 1207 N N . ALA A 1 146 ? -12.892 -7.271 27.377 1.00 74.25 146 ALA A N 1
ATOM 1208 C CA . ALA A 1 146 ? -11.525 -7.621 26.987 1.00 74.25 146 ALA A CA 1
ATOM 1209 C C . ALA A 1 146 ? -10.489 -6.522 27.298 1.00 74.25 146 ALA A C 1
ATOM 1211 O O . ALA A 1 146 ? -9.288 -6.798 27.308 1.00 74.25 146 ALA A O 1
ATOM 1212 N N . ALA A 1 147 ? -10.939 -5.281 27.496 1.00 70.94 147 ALA A N 1
ATOM 1213 C CA . ALA A 1 147 ? -10.085 -4.122 27.743 1.00 70.94 147 ALA A CA 1
ATOM 1214 C C . ALA A 1 147 ? -9.842 -3.826 29.238 1.00 70.94 147 ALA A C 1
ATOM 1216 O O . ALA A 1 147 ? -8.933 -3.052 29.550 1.00 70.94 147 ALA A O 1
ATOM 1217 N N . LYS A 1 148 ? -10.633 -4.424 30.140 1.00 61.31 148 LYS A N 1
ATOM 1218 C CA . LYS A 1 148 ? -10.517 -4.311 31.607 1.00 61.31 148 LYS A CA 1
ATOM 1219 C C . LYS A 1 148 ? -9.678 -5.442 32.201 1.00 61.31 148 LYS A C 1
ATOM 1221 O O . LYS A 1 148 ? -8.943 -5.150 33.172 1.00 61.31 148 LYS A O 1
#

Organism: Rosa chinensis (NCBI:txid74649)

Radius of gyration: 30.0 Å; chains: 1; bounding box: 59×31×85 Å